Protein 1NKD (pdb70)

Foldseek 3Di:
DDPVLVVVLVVLVVQLVVLVVVLVVLVVVPPVNVVVNVVSVVVNVVSVVVNVVSVVVVD

InterPro domains:
  IPR000769 Regulatory protein Rop [PF01815] (1-57)
  IPR000769 Regulatory protein Rop [PIRSF003229] (1-61)
  IPR000769 Regulatory protein Rop [PR00835] (2-14)
  IPR000769 Regulatory protein Rop [PR00835] (14-29)
  IPR000769 Regulatory protein Rop [PR00835] (30-42)
  IPR000769 Regulatory protein Rop [PR00835] (42-54)
  IPR035962 Rop-like superfamily [SSF47380] (1-61)

Radius of gyration: 13.62 Å; Cα contacts (8 Å, |Δi|>4): 39; chains: 1; bounding box: 31×18×35 Å

Secondary structure (DSSP, 8-state):
--HHHHHHHHHHHHHHHHHHHHHHHHHHTGGGGHHHHHHHHHHHHHHHHHHHHHHHHH-

Structure (mmCIF, N/CA/C/O backbone):
data_1NKD
#
_entry.id   1NKD
#
_cell.length_a   47.060
_cell.length_b   37.880
_cell.length_c   31.650
_cell.angle_alpha   90.00
_cell.angle_beta   100.80
_cell.angle_gamma   90.00
#
_symmetry.space_group_name_H-M   'C 1 2 1'
#
loop_
_entity.id
_entity.type
_entity.pdbx_description
1 polymer ROP
2 water water
#
loop_
_atom_site.group_PDB
_atom_site.id
_atom_site.type_symbol
_atom_site.label_atom_id
_atom_site.label_alt_id
_atom_site.label_comp_id
_atom_site.label_asym_id
_atom_site.label_entity_id
_atom_site.label_seq_id
_atom_site.pdbx_PDB_ins_code
_atom_site.Cartn_x
_atom_site.Cartn_y
_atom_site.Cartn_z
_atom_site.occupancy
_atom_site.B_iso_or_equiv
_atom_site.auth_seq_id
_atom_site.auth_comp_id
_atom_site.auth_asym_id
_atom_site.auth_atom_id
_atom_site.pdbx_PDB_model_num
ATOM 1 N N . MET A 1 1 ? 1.201 3.134 2.688 1.00 24.69 1 MET A N 1
ATOM 2 C CA . MET A 1 1 ? 2.572 3.459 2.456 1.00 20.55 1 MET A CA 1
ATOM 3 C C . MET A 1 1 ? 3.201 2.433 1.515 1.00 18.97 1 MET A C 1
ATOM 4 O O . MET A 1 1 ? 2.756 1.261 1.588 1.00 23.43 1 MET A O 1
ATOM 20 N N . THR A 1 2 ? 4.257 2.797 0.804 1.00 16.21 2 THR A N 1
ATOM 21 C CA . THR A 1 2 ? 4.994 1.843 0.043 1.00 15.34 2 THR A CA 1
ATOM 22 C C . THR A 1 2 ? 5.832 0.949 0.978 1.00 13.32 2 THR A C 1
ATOM 23 O O . THR A 1 2 ? 6.088 1.322 2.120 1.00 14.13 2 THR A O 1
ATOM 34 N N . LYS A 1 3 ? 6.329 -0.165 0.482 1.00 13.90 3 LYS A N 1
ATOM 35 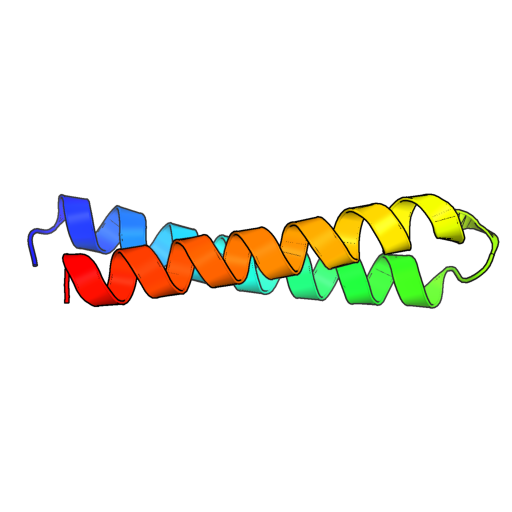C CA . LYS A 1 3 ? 7.264 -0.965 1.222 1.00 13.15 3 LYS A CA 1
ATOM 36 C C . LYS A 1 3 ? 8.546 -0.271 1.478 1.00 12.27 3 LYS A C 1
ATOM 37 O O . LYS A 1 3 ? 9.108 -0.410 2.578 1.00 13.59 3 LYS A O 1
ATOM 55 N N . GLN A 1 4 ? 9.028 0.502 0.526 1.00 12.40 4 GLN A N 1
ATOM 56 C CA . GLN A 1 4 ? 10.254 1.275 0.776 1.00 11.95 4 GLN A CA 1
ATOM 57 C C . GLN A 1 4 ? 10.057 2.320 1.837 1.00 11.51 4 GLN A C 1
ATOM 58 O O . GLN A 1 4 ? 10.918 2.553 2.671 1.00 12.77 4 GLN A O 1
ATOM 72 N N . GLU A 1 5 ? 8.887 2.966 1.852 1.00 11.76 5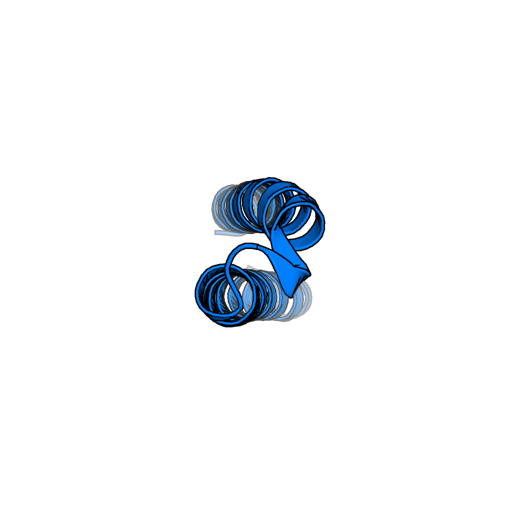 GLU A N 1
ATOM 73 C CA . GLU A 1 5 ? 8.574 3.904 2.912 1.00 12.07 5 GLU A CA 1
ATOM 74 C C . GLU A 1 5 ? 8.500 3.229 4.271 1.00 12.04 5 GLU A C 1
ATOM 75 O O . GLU A 1 5 ? 9.008 3.759 5.258 1.00 13.31 5 GLU A O 1
ATOM 87 N N . LYS A 1 6 ? 7.926 2.039 4.324 1.00 12.60 6 LYS A N 1
ATOM 88 C CA . LYS A 1 6 ? 7.841 1.283 5.584 1.00 13.19 6 LYS A CA 1
ATOM 89 C C . LYS A 1 6 ? 9.217 0.936 6.081 1.00 12.19 6 LYS A C 1
ATOM 90 O O . LYS A 1 6 ? 9.447 1.047 7.316 1.00 13.51 6 LYS A O 1
ATOM 104 N N . THR A 1 7 ? 10.148 0.520 5.254 1.00 12.16 7 THR A N 1
ATOM 105 C CA . THR A 1 7 ? 11.473 0.249 5.720 1.00 11.88 7 THR A CA 1
ATOM 106 C C . THR A 1 7 ? 12.064 1.449 6.385 1.00 10.97 7 THR A C 1
ATOM 107 O O . THR A 1 7 ? 12.684 1.375 7.451 1.00 11.84 7 THR A O 1
ATOM 118 N N . ALA A 1 8 ? 11.926 2.612 5.729 1.00 10.84 8 ALA A N 1
ATOM 119 C CA . ALA A 1 8 ? 12.476 3.848 6.263 1.00 10.65 8 ALA A CA 1
ATOM 120 C C . ALA A 1 8 ? 11.837 4.239 7.572 1.00 10.50 8 ALA A C 1
ATOM 121 O O . ALA A 1 8 ? 12.521 4.644 8.515 1.00 11.37 8 ALA A O 1
ATOM 128 N N . LEU A 1 9 ? 10.525 4.132 7.686 1.00 11.66 9 LEU A N 1
ATOM 129 C CA . LEU A 1 9 ? 9.810 4.460 8.881 1.00 12.16 9 LEU A CA 1
ATOM 130 C C . LEU A 1 9 ? 10.259 3.530 10.022 1.00 12.08 9 LEU A C 1
ATOM 131 O O . LEU A 1 9 ? 10.504 4.031 11.163 1.00 12.91 9 LEU A O 1
ATOM 147 N N . ASN A 1 10 ? 10.369 2.260 9.784 1.00 12.39 10 ASN A N 1
ATOM 148 C CA . ASN A 1 10 ? 10.830 1.303 10.809 1.00 13.52 10 ASN A CA 1
ATOM 149 C C . ASN A 1 10 ? 12.221 1.633 11.280 1.00 12.03 10 ASN A C 1
ATOM 150 O O . ASN A 1 10 ? 12.532 1.553 12.459 1.00 12.96 10 ASN A O 1
ATOM 161 N N . MET A 1 11 ? 13.116 2.009 10.337 1.00 11.33 11 MET A N 1
ATOM 162 C CA . MET A 1 11 ? 14.453 2.384 10.707 1.00 10.85 11 MET A CA 1
ATOM 163 C C . MET A 1 11 ? 14.473 3.643 11.521 1.00 10.12 11 MET A C 1
ATOM 164 O O . MET A 1 11 ? 15.247 3.762 12.473 1.00 11.31 11 MET A O 1
ATOM 179 N N . ALA A 1 12 ? 13.648 4.624 11.185 1.00 10.20 12 ALA A N 1
ATOM 180 C CA . ALA A 1 12 ? 13.582 5.862 11.972 1.00 10.33 12 ALA A CA 1
ATOM 181 C C . ALA A 1 12 ? 13.119 5.566 13.381 1.00 10.48 12 ALA A C 1
ATOM 182 O O . ALA A 1 12 ? 13.647 6.125 14.350 1.00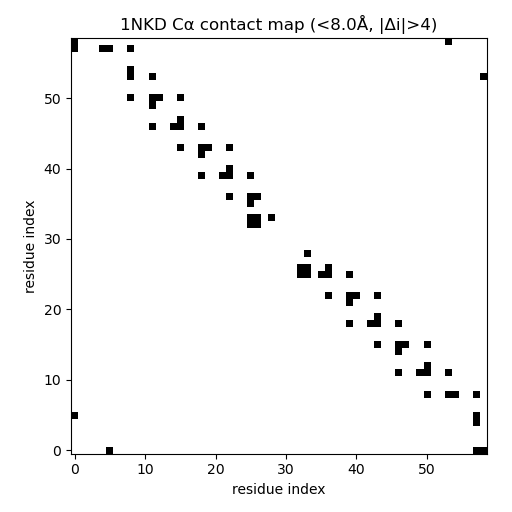 11.39 12 ALA A O 1
ATOM 189 N N . ARG A 1 13 ? 12.141 4.666 13.529 1.00 11.05 13 ARG A N 1
ATOM 190 C CA . ARG A 1 13 ? 11.688 4.243 14.903 1.00 11.62 13 ARG A CA 1
ATOM 191 C C . ARG A 1 13 ? 12.784 3.645 15.658 1.00 11.39 13 ARG A C 1
ATOM 192 O O . ARG A 1 13 ? 13.013 3.899 16.858 1.00 12.73 13 ARG A O 1
ATOM 213 N N . PHE A 1 14 ? 13.529 2.755 15.038 1.00 11.31 14 PHE A N 1
ATOM 214 C CA . PHE A 1 14 ? 14.682 2.042 15.656 1.00 11.75 14 PHE A CA 1
ATOM 215 C C . PHE A 1 14 ? 15.740 3.040 16.097 1.00 10.62 14 PHE A C 1
ATOM 216 O O . PHE A 1 14 ? 16.258 2.944 17.201 1.00 12.09 14 PHE A O 1
ATOM 233 N N . ILE A 1 15 ? 16.083 3.980 15.230 1.00 10.68 15 ILE A N 1
ATOM 234 C CA . ILE A 1 15 ? 17.113 4.985 15.599 1.00 10.78 15 ILE A CA 1
ATOM 235 C C . ILE A 1 15 ? 16.656 5.799 16.742 1.00 10.50 15 ILE A C 1
ATOM 236 O O . ILE A 1 15 ? 17.449 6.105 17.652 1.00 11.65 15 ILE A O 1
ATOM 252 N N . ARG A 1 16 ? 15.406 6.197 16.793 1.00 10.46 16 ARG A N 1
ATOM 253 C CA . ARG A 1 16 ? 14.884 6.955 17.944 1.00 11.17 16 ARG A CA 1
ATOM 254 C C . ARG A 1 16 ? 15.049 6.162 19.214 1.00 10.64 16 ARG A C 1
ATOM 255 O O . ARG A 1 16 ? 15.535 6.693 20.234 1.00 12.39 16 ARG A O 1
ATOM 276 N N . SER A 1 17 ? 14.747 4.877 19.206 1.00 10.95 17 SER A N 1
ATOM 277 C CA . SER A 1 17 ? 14.910 4.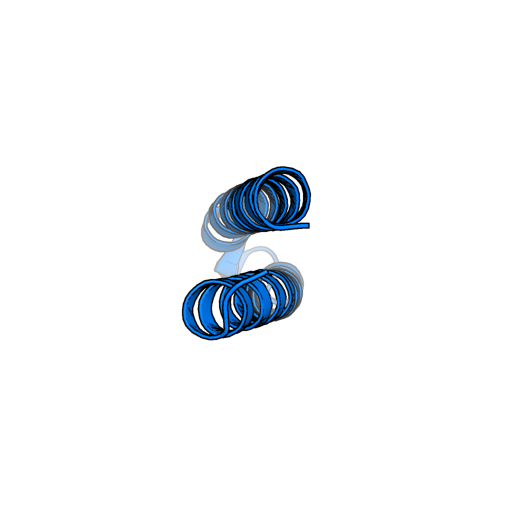064 20.415 1.00 11.87 17 SER A CA 1
ATOM 278 C C . SER A 1 17 ? 16.366 3.886 20.788 1.00 11.21 17 SER A C 1
ATOM 279 O O . SER A 1 17 ? 16.701 3.958 21.974 1.00 12.61 17 SER A O 1
ATOM 294 N N . GLN A 1 18 ? 17.240 3.676 19.814 1.00 11.09 18 GLN A N 1
ATOM 295 C CA . GLN A 1 18 ? 18.670 3.512 20.110 1.00 11.20 18 GLN A CA 1
ATOM 296 C C . GLN A 1 18 ? 19.239 4.767 20.682 1.00 9.81 18 GLN A C 1
ATOM 297 O O . GLN A 1 18 ? 20.098 4.674 21.580 1.00 10.60 18 GLN A O 1
ATOM 311 N N . THR A 1 19 ? 18.879 5.922 20.167 1.00 9.63 19 THR A N 1
ATOM 312 C CA . THR A 1 19 ? 19.388 7.170 20.713 1.00 9.23 19 THR A CA 1
ATOM 313 C C . THR A 1 19 ? 18.919 7.403 22.140 1.00 9.10 19 THR A C 1
ATOM 314 O O . THR A 1 19 ? 19.680 7.975 22.931 1.00 10.99 19 THR A O 1
ATOM 325 N N . LEU A 1 20 ? 17.735 6.971 22.516 1.00 9.73 20 LEU A N 1
ATOM 326 C CA . LEU A 1 20 ? 17.301 7.058 23.901 1.00 10.33 20 LEU A CA 1
ATOM 327 C C . LEU A 1 20 ? 18.114 6.150 24.788 1.00 10.39 20 LEU A C 1
ATOM 328 O O . LEU A 1 20 ? 18.529 6.532 25.880 1.00 11.34 20 LEU A O 1
ATOM 344 N N .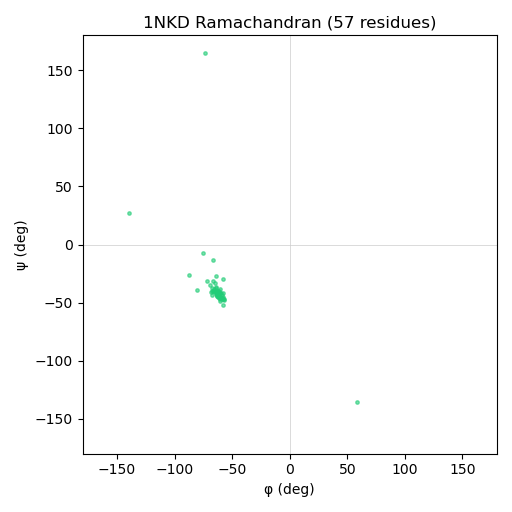 THR A 1 21 ? 18.367 4.921 24.348 1.00 10.26 21 THR A N 1
ATOM 345 C CA . THR A 1 21 ? 19.210 4.008 25.113 1.00 11.02 21 THR A CA 1
ATOM 346 C C . THR A 1 21 ? 20.575 4.590 25.321 1.00 10.47 21 THR A C 1
ATOM 347 O O . THR A 1 21 ? 21.135 4.534 26.441 1.00 11.72 21 THR A O 1
ATOM 358 N N . LEU A 1 22 ? 21.199 5.149 24.291 1.00 9.62 22 LEU A N 1
ATOM 359 C CA . LEU A 1 22 ? 22.505 5.757 24.427 1.00 9.58 22 LEU A CA 1
ATOM 360 C C . LEU A 1 22 ? 22.446 6.927 25.347 1.00 9.59 22 LEU A C 1
ATOM 361 O O . LEU A 1 22 ? 23.353 7.104 26.176 1.00 10.98 22 LEU A O 1
ATOM 377 N N . LEU A 1 23 ? 21.410 7.757 25.277 1.00 10.08 23 LEU A N 1
ATOM 378 C CA . LEU A 1 23 ? 21.255 8.884 26.175 1.00 10.14 23 LEU A CA 1
ATOM 379 C C . LEU A 1 23 ? 21.243 8.408 27.623 1.00 10.36 23 LEU A C 1
ATOM 380 O O . LEU A 1 23 ? 21.910 8.988 28.484 1.00 12.54 23 LEU A O 1
ATOM 396 N N . GLU A 1 24 ? 20.519 7.369 27.920 1.00 10.97 24 GLU A N 1
ATOM 397 C CA . GLU A 1 24 ? 20.479 6.808 29.272 1.00 11.88 24 GLU A CA 1
ATOM 398 C C . GLU A 1 24 ? 21.841 6.412 29.698 1.00 11.59 24 GLU A C 1
ATOM 399 O O . GLU A 1 24 ? 22.239 6.667 30.854 1.00 13.05 24 GLU A O 1
ATOM 411 N N . LYS A 1 25 ? 22.608 5.705 28.848 1.00 11.59 25 LYS A N 1
ATOM 412 C CA . LYS A 1 25 ? 23.933 5.255 29.199 1.00 12.12 25 LYS A CA 1
ATOM 413 C C . LYS A 1 25 ? 24.865 6.409 29.471 1.00 11.65 25 LYS A C 1
ATOM 414 O O . LYS A 1 25 ? 25.652 6.398 30.415 1.00 13.62 25 LYS A O 1
ATOM 433 N N . LEU A 1 26 ? 24.818 7.458 28.640 1.00 11.17 26 LEU A N 1
ATOM 434 C CA . LEU A 1 26 ? 25.672 8.631 28.820 1.00 11.63 26 LEU A CA 1
ATOM 435 C C . LEU A 1 26 ? 25.274 9.381 30.100 1.00 12.13 26 LEU A C 1
ATOM 436 O O . LEU A 1 26 ? 26.143 9.847 30.823 1.00 14.11 26 LEU A O 1
ATOM 452 N N . ASN A 1 27 ? 23.973 9.489 30.369 1.00 13.10 27 ASN A N 1
ATOM 453 C CA . ASN A 1 27 ? 23.540 10.131 31.608 1.00 14.27 27 ASN A CA 1
ATOM 454 C C . ASN A 1 27 ? 24.042 9.400 32.809 1.00 14.99 27 ASN A C 1
ATOM 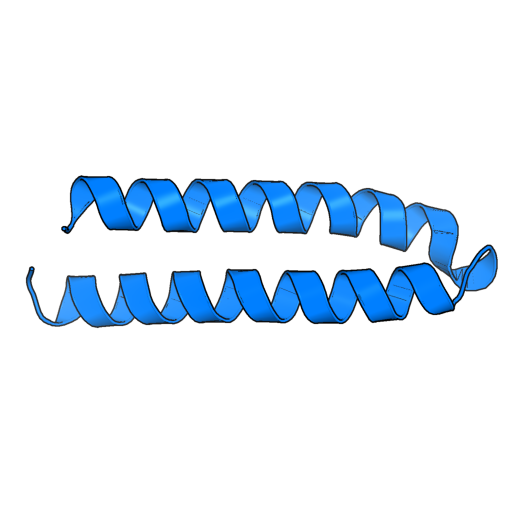455 O O . ASN A 1 27 ? 24.419 9.983 33.816 1.00 17.52 27 ASN A O 1
ATOM 470 N N . GLU A 1 28 ? 24.044 8.068 32.789 1.00 14.49 28 GLU A N 1
ATOM 471 C CA . GLU A 1 28 ? 24.515 7.273 33.878 1.00 16.32 28 GLU A CA 1
ATOM 472 C C . GLU A 1 28 ? 25.986 7.453 34.144 1.00 16.37 28 GLU A C 1
ATOM 473 O O . GLU A 1 28 ? 26.419 7.269 35.301 1.00 22.43 28 GLU A O 1
ATOM 488 N N . LEU A 1 29 ? 26.761 7.790 33.203 1.00 14.18 29 LEU A N 1
ATOM 489 C CA . LEU A 1 29 ? 28.198 8.091 33.379 1.00 14.13 29 LEU A CA 1
ATOM 490 C C . LEU A 1 29 ? 28.436 9.432 34.001 1.00 13.97 29 LEU A C 1
ATOM 491 O O . LEU A 1 29 ? 29.577 9.706 34.409 1.00 15.86 29 LEU A O 1
ATOM 507 N N . ALA A 1 30 ? 27.457 10.275 34.204 1.00 15.02 30 ALA A N 1
ATOM 508 C CA . ALA A 1 30 ? 27.573 11.484 35.002 1.00 16.31 30 ALA A CA 1
ATOM 509 C C . ALA A 1 30 ? 28.628 12.373 34.487 1.00 15.02 30 ALA A C 1
ATOM 510 O O . ALA A 1 30 ? 28.708 12.707 33.286 1.00 15.55 30 ALA A O 1
ATOM 517 N N . ASP A 1 31 ? 29.484 12.940 35.352 1.00 15.62 31 ASP A N 1
ATOM 518 C CA . ASP A 1 31 ? 30.453 13.922 34.908 1.00 16.48 31 ASP A CA 1
ATOM 519 C C . ASP A 1 31 ? 31.373 13.424 33.846 1.00 15.45 31 ASP A C 1
ATOM 520 O O . ASP A 1 31 ? 31.811 14.218 33.028 1.00 19.19 31 ASP A O 1
ATOM 535 N N . ALA A 1 32 ? 31.669 12.091 33.825 1.00 15.32 32 ALA A N 1
ATOM 536 C CA . ALA A 1 32 ? 32.607 11.483 32.867 1.00 16.37 32 ALA A CA 1
ATOM 537 C C . ALA A 1 32 ? 32.143 11.522 31.420 1.00 14.48 32 ALA A C 1
ATOM 538 O O . ALA A 1 32 ? 32.912 11.310 30.506 1.00 16.27 32 ALA A O 1
ATOM 545 N N . ALA A 1 33 ? 30.831 11.837 31.228 1.00 12.93 33 ALA A N 1
ATOM 546 C CA . ALA A 1 33 ? 30.298 11.890 29.871 1.00 12.40 33 ALA A CA 1
ATOM 547 C C . ALA A 1 33 ? 29.344 13.087 29.743 1.00 11.63 33 ALA A C 1
ATOM 548 O O . ALA A 1 33 ? 28.467 13.049 28.877 1.00 12.77 33 ALA A O 1
ATOM 555 N N . ASP A 1 34 ? 29.520 14.128 30.531 1.00 11.97 34 ASP A N 1
ATOM 556 C CA . ASP A 1 34 ? 28.569 15.191 30.584 1.00 12.12 34 ASP A CA 1
ATOM 557 C C . ASP A 1 34 ? 28.302 15.893 29.213 1.00 11.93 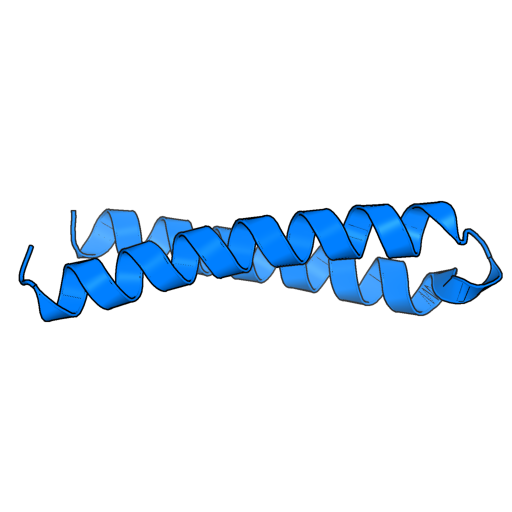34 ASP A C 1
ATOM 558 O O . ASP A 1 34 ? 27.132 15.992 28.796 1.00 12.91 34 ASP A O 1
ATOM 567 N N . GLU A 1 35 ? 29.357 16.328 28.541 1.00 13.38 35 GLU A N 1
ATOM 568 C CA . GLU A 1 35 ? 29.169 17.013 27.269 1.00 13.39 35 GLU A CA 1
ATOM 569 C C . GLU A 1 35 ? 28.547 16.057 26.269 1.00 11.75 35 GLU A C 1
ATOM 570 O O . GLU A 1 35 ? 27.734 16.448 25.440 1.00 13.94 35 GLU A O 1
ATOM 582 N N . GLN A 1 36 ? 28.936 14.798 26.323 1.00 11.91 36 GLN A N 1
ATOM 583 C CA . GLN A 1 36 ? 28.415 13.791 25.387 1.00 11.66 36 GLN A CA 1
ATOM 584 C C . GLN A 1 36 ? 26.953 13.555 25.638 1.00 11.29 36 GLN A C 1
ATOM 585 O O . GLN A 1 36 ? 26.173 13.426 24.670 1.00 12.02 36 GLN A O 1
ATOM 599 N N . ALA A 1 37 ? 26.518 13.506 26.862 1.00 11.41 37 ALA A N 1
ATOM 600 C CA . ALA A 1 37 ? 25.113 13.380 27.199 1.00 11.41 37 ALA A CA 1
ATOM 601 C C . ALA A 1 37 ? 24.341 14.565 26.685 1.00 11.48 37 ALA A C 1
ATOM 602 O O . ALA A 1 37 ? 23.223 14.400 26.197 1.00 12.26 37 ALA A O 1
ATOM 609 N N . ASP A 1 38 ? 24.888 15.767 26.818 1.00 12.21 38 ASP A N 1
ATOM 610 C CA . ASP A 1 38 ? 24.192 16.954 26.319 1.00 12.82 38 ASP A CA 1
ATOM 611 C C . ASP A 1 38 ? 24.049 16.884 24.777 1.00 12.62 38 ASP A C 1
ATOM 612 O O . ASP A 1 38 ? 22.965 17.223 24.270 1.00 15.34 38 ASP A O 1
ATOM 621 N N . ILE A 1 39 ? 25.071 16.472 24.076 1.00 12.05 39 ILE A N 1
ATOM 622 C CA . ILE A 1 39 ? 24.947 16.307 22.629 1.00 12.35 39 ILE A CA 1
ATOM 623 C C . ILE A 1 39 ? 23.891 15.249 22.332 1.00 11.70 39 ILE A C 1
ATOM 624 O O . ILE A 1 39 ? 23.064 15.389 21.419 1.00 12.93 39 ILE A O 1
ATOM 640 N N . CYS A 1 40 ? 23.921 14.129 23.066 1.00 10.94 40 CYS A N 1
ATOM 641 C CA . CYS A 1 40 ? 22.991 13.020 22.805 1.00 10.82 40 CYS A CA 1
ATOM 642 C C . CYS A 1 40 ? 21.577 13.409 23.112 1.00 10.98 40 CYS A C 1
ATOM 643 O O . CYS A 1 40 ? 20.640 12.892 22.440 1.00 11.63 40 CYS A O 1
ATOM 650 N N . GLU A 1 41 ? 21.298 14.282 24.062 1.00 11.93 41 GLU A N 1
ATOM 651 C CA . GLU A 1 41 ? 19.946 14.747 24.344 1.00 13.31 41 GLU A CA 1
ATOM 652 C C . GLU A 1 41 ? 19.383 15.413 23.126 1.00 13.39 41 GLU A C 1
ATOM 653 O O . GLU A 1 41 ? 18.261 15.108 22.693 1.00 14.55 41 GLU A O 1
ATOM 667 N N . SER A 1 42 ? 20.162 16.273 22.508 1.00 13.90 42 SER A N 1
ATOM 668 C CA . SER A 1 42 ? 19.780 16.943 21.268 1.00 15.69 42 SER A CA 1
ATOM 669 C C . SER A 1 42 ? 19.593 15.926 20.159 1.00 12.98 42 SER A C 1
ATOM 670 O O . SER A 1 42 ? 18.686 16.025 19.338 1.00 14.50 42 SER A O 1
ATOM 678 N N . LEU A 1 43 ? 20.511 14.944 20.036 1.00 12.03 43 LEU A N 1
ATOM 679 C CA . LEU A 1 43 ? 20.448 13.918 19.020 1.00 10.65 43 LEU A CA 1
ATOM 680 C C . LEU A 1 43 ? 19.135 13.157 19.136 1.00 10.16 43 LEU A C 1
ATOM 681 O O . LEU A 1 43 ? 18.469 12.868 18.123 1.00 11.00 43 LEU A O 1
ATOM 697 N N . HIS A 1 44 ? 18.757 12.764 20.334 1.00 10.34 44 HIS A N 1
ATOM 698 C CA . HIS A 1 44 ? 17.510 12.058 20.524 1.00 10.08 44 HIS A CA 1
ATOM 699 C C . HIS A 1 44 ? 16.301 12.906 20.125 1.00 10.62 44 HIS A C 1
ATOM 700 O O . HIS A 1 44 ? 15.389 12.437 19.473 1.00 11.45 44 HIS A O 1
ATOM 714 N N . ASP A 1 45 ? 16.306 14.170 20.507 1.00 12.00 45 ASP A N 1
ATOM 715 C CA . ASP A 1 45 ? 15.199 15.052 20.071 1.00 13.96 45 ASP A CA 1
ATOM 716 C C . ASP A 1 45 ? 15.150 15.132 18.560 1.00 12.51 45 ASP A C 1
ATOM 717 O O . ASP A 1 45 ? 14.057 15.160 17.993 1.00 13.85 45 ASP A O 1
ATOM 726 N N . HIS A 1 46 ? 16.286 15.172 17.899 1.00 12.39 46 HIS A N 1
ATOM 727 C CA . HIS A 1 46 ? 16.308 15.231 16.460 1.00 13.01 46 HIS A CA 1
ATOM 728 C C . HIS A 1 46 ? 15.842 13.936 15.812 1.00 11.40 46 HIS A C 1
ATOM 729 O O . HIS A 1 46 ? 15.132 13.946 14.811 1.00 13.06 46 HIS A O 1
ATOM 745 N N . ALA A 1 47 ? 16.153 12.790 16.434 1.00 10.33 47 ALA A N 1
ATOM 746 C CA . ALA A 1 47 ? 15.659 11.507 15.954 1.00 9.93 47 ALA A CA 1
ATOM 747 C C . ALA A 1 47 ? 14.170 11.397 16.124 1.00 10.59 47 ALA A C 1
ATOM 748 O O . ALA A 1 47 ? 13.466 10.829 15.283 1.00 11.61 47 ALA A O 1
ATOM 755 N N . ASP A 1 48 ? 13.638 11.928 17.231 1.00 10.84 48 ASP A N 1
ATOM 756 C CA . ASP A 1 48 ? 12.191 11.963 17.446 1.00 12.34 48 ASP A CA 1
ATOM 757 C C . ASP A 1 48 ? 11.504 12.830 16.390 1.00 12.48 48 ASP A C 1
ATOM 758 O O . ASP A 1 48 ? 10.516 12.446 15.816 1.00 13.78 48 ASP A O 1
ATOM 767 N N . GLU A 1 49 ? 12.100 14.004 16.079 1.00 12.87 49 GLU A N 1
ATOM 768 C CA . GLU A 1 49 ? 11.525 14.851 15.062 1.00 14.21 49 GLU A CA 1
ATOM 769 C C . GLU A 1 49 ? 11.496 14.116 13.725 1.00 13.20 49 GLU A C 1
ATOM 770 O O . GLU A 1 49 ? 10.501 14.169 12.997 1.00 14.67 49 GLU A O 1
ATOM 787 N N . LEU A 1 50 ? 12.575 13.415 13.364 1.00 11.99 50 LEU A N 1
ATOM 788 C CA . LEU A 1 50 ? 12.608 12.658 12.085 1.00 11.46 50 LEU A CA 1
ATOM 789 C C . LEU A 1 50 ? 11.543 11.624 12.072 1.00 11.13 50 LEU A C 1
ATOM 790 O O . LEU A 1 50 ? 10.809 11.432 11.062 1.00 12.44 50 LEU A O 1
ATOM 806 N N . TYR A 1 51 ? 11.415 10.821 13.138 1.00 11.51 51 TYR A N 1
ATOM 807 C CA . TYR A 1 51 ? 10.396 9.789 13.193 1.00 11.76 51 TYR A CA 1
ATOM 808 C C . TYR A 1 51 ? 9.009 10.349 13.021 1.00 12.31 51 TYR A C 1
ATOM 809 O O . TYR A 1 51 ? 8.224 9.845 12.215 1.00 13.91 51 TYR A O 1
ATOM 827 N N . ARG A 1 52 ? 8.699 11.423 13.761 1.00 13.61 52 ARG A N 1
ATOM 828 C CA . ARG A 1 52 ? 7.386 12.060 13.651 1.00 14.84 52 ARG A CA 1
ATOM 829 C C . ARG A 1 52 ? 7.133 12.547 12.256 1.00 14.16 52 ARG A C 1
ATOM 830 O O . ARG A 1 52 ? 6.001 12.451 11.736 1.00 15.92 52 ARG A O 1
ATOM 851 N N . SER A 1 53 ? 8.143 13.138 11.603 1.00 13.40 53 SER A N 1
ATOM 852 C CA . SER A 1 53 ? 7.987 13.602 10.260 1.00 13.68 53 SER A CA 1
ATOM 853 C C . SER A 1 53 ? 7.711 12.545 9.286 1.00 13.24 53 SER A C 1
ATOM 854 O O . SER A 1 53 ? 6.869 12.651 8.390 1.00 15.01 53 SER A O 1
ATOM 862 N N . CYS A 1 54 ? 8.443 11.410 9.371 1.00 12.95 54 CYS A N 1
ATOM 863 C CA . CYS A 1 54 ? 8.154 10.249 8.534 1.00 13.00 54 CYS A CA 1
ATOM 864 C C . CYS A 1 54 ? 6.790 9.719 8.776 1.00 14.16 54 CYS A C 1
ATOM 865 O O . CYS A 1 54 ? 6.092 9.348 7.813 1.00 16.27 54 CYS A O 1
ATOM 872 N N . LEU A 1 55 ? 6.385 9.563 10.012 1.00 14.55 55 LEU A N 1
ATOM 873 C CA . LEU A 1 55 ? 5.061 9.031 10.298 1.00 17.11 55 LEU A CA 1
ATOM 874 C C . LEU A 1 55 ? 3.970 9.812 9.717 1.00 18.92 55 LEU A C 1
ATOM 875 O O . LEU A 1 55 ? 3.025 9.418 9.099 1.00 21.23 55 LEU A O 1
ATOM 891 N N . ALA A 1 56 ? 4.107 11.183 9.805 1.00 18.38 56 ALA A N 1
ATOM 892 C CA . ALA A 1 56 ? 3.090 12.076 9.209 1.00 22.15 56 ALA A CA 1
ATOM 893 C C . ALA A 1 56 ? 3.090 12.129 7.694 1.00 22.58 56 ALA A C 1
ATOM 894 O O . ALA A 1 56 ? 2.090 12.171 7.113 1.00 29.01 56 ALA A O 1
ATOM 901 N N . ARG A 1 57 ? 4.243 11.964 7.087 1.00 19.08 57 ARG A N 1
ATOM 902 C CA . ARG A 1 57 ? 4.238 11.924 5.689 1.00 20.39 57 ARG A CA 1
ATOM 903 C C . ARG A 1 57 ? 3.879 10.691 5.044 1.00 19.76 57 ARG A C 1
ATOM 904 O O . ARG A 1 57 ? 3.069 10.651 4.124 1.00 23.80 57 ARG A O 1
ATOM 925 N N . PHE A 1 58 ? 4.336 9.538 5.596 1.00 17.07 58 PHE A N 1
ATOM 926 C CA . PHE A 1 58 ? 4.113 8.265 4.965 1.00 18.02 58 PHE A CA 1
ATOM 927 C C . PHE A 1 58 ? 2.790 7.653 5.376 1.00 23.64 58 PHE A C 1
ATOM 928 O O . PHE A 1 58 ? 2.289 6.808 4.634 1.00 27.18 58 PHE A O 1
ATOM 945 N N . GLY A 1 59 ? 2.311 8.010 6.539 1.00 26.61 5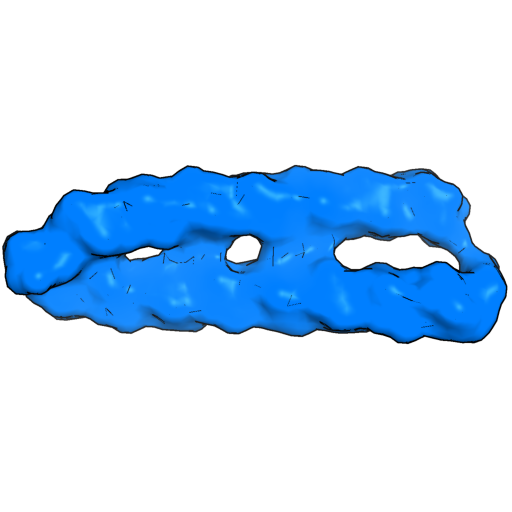9 GLY A N 1
ATOM 946 C CA . GLY A 1 59 ? 1.309 7.334 7.201 0.62 29.76 59 GLY A CA 1
ATOM 947 C C . GLY A 1 59 ? 0.031 8.351 6.702 0.62 46.93 59 GLY A C 1
ATOM 948 O O . GLY A 1 59 ? -0.029 9.150 5.457 0.62 50.01 59 GLY A O 1
#

Organism: Escherichia coli (NCBI:txid562)

Sequence (59 aa):
MTKQEKTALNMARFIRSQTLTLLEKLNELADAADEQADICESLHDHADELYRSCLARFG

GO terms:
  GO:0042802 identical protein binding (F, IPI)

CATH classification: 1.10.287.230

B-factor: mean 21.14, std 12.29, range [3.87, 157.91]

Nearest PDB structures (foldseek):
  1rpo-assembly1_A  TM=1.016E+00  e=8.775E-08  Escherichia coli
  3ja6-assembly1_H  TM=9.083E-01  e=2.449E+00  Escherichia coli
  6s1k-assembly1_I  TM=8.187E-01  e=3.661E+00  Escherichia coli str. K-12 substr. MG1655star

Solvent-accessible surface area: 4505 Å² total; per-residue (Å²): 96,71,161,154,56,78,82,41,9,73,99,6,100,124,80,72,61,90,13,75,57,81,8,90,119,29,82,142,103,61,120,85,5,84,109,87,9,104,111,4,81,69,87,30,85,120,11,26,120,97,22,155,65,18,80,83,197,50,79